Protein AF-A0A2P4NKU0-F1 (afdb_monomer_lite)

Secondary structure (DSSP, 8-state):
-HHHHHHHHHHHHHHHHHHHHHHHHHHHHHSS-----HHHHHHHHHHHHHHHHHHHTTSSTTSSTTTHHHHTTSSSS---

Sequence (80 aa):
MPAGGLVFFLFALLSIGAAIALYAAIQGETSDPPTMSREEAERRARDEGMRYNEQRGRGTDRTDDRIDARDRNRTDDRDW

Foldseek 3Di:
DVVVVVVVVVVVVVVVVVVVVVVVVVCVVVVCDPDDPPVNVVVVVVVVVVVVCVVVVVPPPPPPPPVVVVVVVPPPPDDD

pLDDT: mean 74.99, std 16.0, range [51.75, 98.06]

InterPro domains:
  IPR058456 Protein of unknown function DUF8143 [PF26467] (1-78)

Radius of gyration: 36.23 Å; chains: 1; bounding box: 98×19×76 Å

Structure (mmCIF, N/CA/C/O backbone):
data_AF-A0A2P4NKU0-F1
#
_entry.id   AF-A0A2P4NKU0-F1
#
loop_
_atom_site.group_PDB
_atom_site.id
_atom_site.type_symbol
_atom_site.label_atom_id
_atom_site.label_alt_id
_atom_site.label_comp_id
_atom_site.label_asym_id
_atom_site.label_entity_id
_atom_site.label_seq_id
_atom_site.pdbx_PDB_ins_code
_atom_site.Cartn_x
_atom_site.Cartn_y
_atom_site.Cartn_z
_atom_site.occupancy
_atom_site.B_iso_or_equiv
_atom_site.auth_seq_id
_atom_site.auth_comp_id
_atom_site.auth_asym_id
_atom_site.auth_atom_id
_atom_site.pdbx_PDB_model_num
ATOM 1 N N . MET A 1 1 ? 17.450 -5.183 -34.808 1.00 61.84 1 MET A N 1
ATOM 2 C CA . MET A 1 1 ? 17.439 -3.978 -33.947 1.00 61.84 1 MET A CA 1
ATOM 3 C C . MET A 1 1 ? 17.641 -4.383 -32.483 1.00 61.84 1 MET A C 1
ATOM 5 O O . MET A 1 1 ? 16.661 -4.538 -31.765 1.00 61.84 1 MET A O 1
ATOM 9 N N . PRO A 1 2 ? 18.888 -4.601 -32.033 1.00 73.50 2 PRO A N 1
ATOM 10 C CA . PRO A 1 2 ? 19.190 -5.078 -30.673 1.00 73.50 2 PRO A CA 1
ATOM 11 C C . PRO A 1 2 ? 18.751 -4.099 -29.568 1.00 73.50 2 PRO A C 1
ATOM 13 O O . PRO A 1 2 ? 18.357 -4.524 -28.486 1.00 73.50 2 PRO A O 1
ATOM 16 N N . ALA A 1 3 ? 18.728 -2.795 -29.863 1.00 77.31 3 ALA A N 1
ATOM 17 C CA . ALA A 1 3 ? 18.300 -1.758 -28.924 1.00 77.31 3 ALA A CA 1
ATOM 18 C C . ALA A 1 3 ? 16.820 -1.876 -28.507 1.00 77.31 3 ALA A C 1
ATOM 20 O O . ALA A 1 3 ? 16.491 -1.628 -27.353 1.00 77.31 3 ALA A O 1
ATOM 21 N N . GLY A 1 4 ? 15.931 -2.306 -29.412 1.00 86.19 4 GLY A N 1
ATOM 22 C CA . GLY A 1 4 ? 14.503 -2.455 -29.100 1.00 86.19 4 GLY A CA 1
ATOM 23 C C . GLY A 1 4 ? 14.229 -3.559 -28.074 1.00 86.19 4 GLY A C 1
ATOM 24 O O . GLY A 1 4 ? 13.417 -3.375 -27.173 1.00 86.19 4 GLY A O 1
ATOM 25 N N . GLY A 1 5 ? 14.962 -4.674 -28.162 1.00 92.94 5 GLY A N 1
ATOM 26 C CA . GLY A 1 5 ? 14.861 -5.768 -27.192 1.00 92.94 5 GLY A CA 1
ATOM 27 C C . GLY A 1 5 ? 15.357 -5.368 -25.802 1.00 92.94 5 GLY A C 1
ATOM 28 O O . GLY A 1 5 ? 14.714 -5.695 -24.808 1.00 92.94 5 GLY A O 1
ATOM 29 N N . LEU A 1 6 ? 16.453 -4.604 -25.728 1.00 94.00 6 LEU A N 1
ATOM 30 C CA . LEU A 1 6 ? 16.987 -4.103 -24.459 1.00 94.00 6 LEU A CA 1
ATOM 31 C C . LEU A 1 6 ? 16.011 -3.142 -23.767 1.00 94.00 6 LEU A C 1
ATOM 33 O O . LEU A 1 6 ? 15.757 -3.283 -22.574 1.00 94.00 6 LEU A O 1
ATOM 37 N N . VAL A 1 7 ? 15.433 -2.194 -24.510 1.00 94.69 7 VAL A N 1
ATOM 38 C CA . VAL A 1 7 ? 14.450 -1.246 -23.960 1.00 94.69 7 VAL A CA 1
ATOM 39 C C . VAL A 1 7 ? 13.210 -1.980 -23.455 1.00 94.69 7 VAL A C 1
ATOM 41 O O . VAL A 1 7 ? 12.752 -1.710 -22.347 1.00 94.69 7 VAL A O 1
ATOM 44 N N . PHE A 1 8 ? 12.698 -2.944 -24.225 1.00 95.00 8 PHE A N 1
ATOM 45 C CA . PHE A 1 8 ? 11.561 -3.758 -23.800 1.00 95.00 8 PHE A CA 1
ATOM 46 C C . PHE A 1 8 ? 11.867 -4.555 -22.526 1.00 95.00 8 PHE A C 1
ATOM 48 O O . PHE A 1 8 ? 11.058 -4.570 -21.603 1.00 95.00 8 PHE A O 1
ATOM 55 N N . PHE A 1 9 ? 13.048 -5.172 -22.443 1.00 96.12 9 PHE A N 1
ATOM 56 C CA . PHE A 1 9 ? 13.469 -5.915 -21.258 1.00 96.12 9 PHE A CA 1
ATOM 57 C C . PHE A 1 9 ? 13.541 -5.021 -20.013 1.00 96.12 9 PHE A C 1
ATOM 59 O O . PHE A 1 9 ? 12.995 -5.374 -18.971 1.00 96.12 9 PHE A O 1
ATOM 66 N N . LEU A 1 10 ? 14.156 -3.839 -20.128 1.00 96.94 10 LEU A N 1
ATOM 67 C CA . LEU A 1 10 ? 14.227 -2.872 -19.030 1.00 96.94 10 LEU A CA 1
ATOM 68 C C . LEU A 1 10 ? 12.835 -2.398 -18.604 1.00 96.94 10 LEU A C 1
ATOM 70 O O . LEU A 1 10 ? 12.556 -2.310 -17.411 1.00 96.94 10 LEU A O 1
ATOM 74 N N . PHE A 1 11 ? 11.949 -2.143 -19.567 1.00 97.25 11 PHE A N 1
ATOM 75 C CA . PHE A 1 11 ? 10.571 -1.755 -19.291 1.00 97.25 11 PHE A CA 1
ATOM 76 C C . PHE A 1 11 ? 9.794 -2.862 -18.568 1.00 97.25 11 PHE A C 1
ATOM 78 O O . PHE A 1 11 ? 9.096 -2.590 -17.589 1.00 97.25 11 PHE A O 1
ATOM 85 N N . ALA A 1 12 ? 9.937 -4.113 -19.007 1.00 97.19 12 ALA A N 1
ATOM 86 C CA . ALA A 1 12 ? 9.301 -5.257 -18.365 1.00 97.19 12 ALA A CA 1
ATOM 87 C C . ALA A 1 12 ? 9.810 -5.439 -16.928 1.00 97.19 12 ALA A C 1
ATOM 89 O O . ALA A 1 12 ? 9.016 -5.611 -16.005 1.00 97.19 12 ALA A O 1
ATOM 90 N N . LEU A 1 13 ? 11.125 -5.325 -16.724 1.00 98.06 13 LEU A N 1
ATOM 91 C CA . LEU A 1 13 ? 11.748 -5.454 -15.410 1.00 98.06 13 LEU A CA 1
ATOM 92 C C . LEU A 1 13 ? 11.323 -4.324 -14.463 1.00 98.06 13 LEU A C 1
ATOM 94 O O . LEU A 1 13 ? 10.994 -4.591 -13.309 1.00 98.06 13 LEU A O 1
ATOM 98 N N . LEU A 1 14 ? 11.250 -3.086 -14.960 1.00 98.06 14 LEU A N 1
ATOM 99 C CA . LEU A 1 14 ? 10.734 -1.943 -14.206 1.00 98.06 14 LEU A CA 1
ATOM 100 C C . LEU A 1 14 ? 9.262 -2.142 -13.825 1.00 98.06 14 LEU A C 1
ATOM 102 O O . LEU A 1 14 ? 8.889 -1.888 -12.685 1.00 98.06 14 LEU A O 1
ATOM 106 N N . SER A 1 15 ? 8.438 -2.623 -14.757 1.00 98.06 15 SER A N 1
ATOM 107 C CA . SER A 1 15 ? 7.006 -2.849 -14.526 1.00 98.06 15 SER A CA 1
ATOM 108 C C . SER A 1 15 ? 6.765 -3.906 -13.446 1.00 98.06 15 SER A C 1
ATOM 110 O O . SER A 1 15 ? 5.973 -3.693 -12.529 1.00 98.06 15 SER A O 1
ATOM 112 N N . ILE A 1 16 ? 7.489 -5.028 -13.517 1.00 97.88 16 ILE A N 1
ATOM 113 C CA . ILE A 1 16 ? 7.423 -6.095 -12.509 1.00 97.88 16 ILE A CA 1
ATOM 114 C C . ILE A 1 16 ? 7.958 -5.587 -11.164 1.00 97.88 16 ILE A C 1
ATOM 116 O O . ILE A 1 16 ? 7.322 -5.786 -10.130 1.00 97.88 16 ILE A O 1
ATOM 120 N N . GLY A 1 17 ? 9.097 -4.891 -11.173 1.00 97.88 17 GLY A N 1
ATOM 121 C CA . GLY A 1 17 ? 9.696 -4.314 -9.972 1.00 97.88 17 GLY A CA 1
ATOM 122 C C . GLY A 1 17 ? 8.767 -3.323 -9.269 1.00 97.88 17 GLY A C 1
ATOM 123 O O . GLY A 1 17 ? 8.622 -3.386 -8.051 1.00 97.88 17 GLY A O 1
ATOM 124 N N . ALA A 1 18 ? 8.081 -2.464 -10.027 1.00 97.44 18 ALA A N 1
ATOM 125 C CA . ALA A 1 18 ? 7.109 -1.513 -9.495 1.00 97.44 18 ALA A CA 1
ATOM 126 C C . ALA A 1 18 ? 5.926 -2.216 -8.812 1.00 97.44 18 ALA A C 1
ATOM 128 O O . ALA A 1 18 ? 5.528 -1.818 -7.719 1.00 97.44 18 ALA A O 1
ATOM 129 N N . ALA A 1 19 ? 5.401 -3.290 -9.411 1.00 97.50 19 ALA A N 1
ATOM 130 C CA . ALA A 1 19 ? 4.321 -4.071 -8.811 1.00 97.50 19 ALA A CA 1
ATOM 131 C C . ALA A 1 19 ? 4.750 -4.735 -7.489 1.00 97.50 19 ALA A C 1
ATOM 133 O O . ALA A 1 19 ? 4.017 -4.677 -6.502 1.00 97.50 19 ALA A O 1
ATOM 134 N N . ILE A 1 20 ? 5.954 -5.316 -7.444 1.00 97.12 20 ILE A N 1
ATOM 135 C CA . ILE A 1 20 ? 6.501 -5.937 -6.227 1.00 97.12 20 ILE A CA 1
ATOM 136 C C . ILE A 1 20 ? 6.747 -4.886 -5.140 1.00 97.12 20 ILE A C 1
ATOM 138 O O . ILE A 1 20 ? 6.397 -5.112 -3.983 1.00 97.12 20 ILE A O 1
ATOM 142 N N . ALA A 1 21 ? 7.320 -3.734 -5.498 1.00 96.25 21 ALA A N 1
ATOM 143 C CA . ALA A 1 21 ? 7.567 -2.644 -4.559 1.00 96.25 21 ALA A CA 1
ATOM 144 C C . ALA A 1 21 ? 6.261 -2.119 -3.945 1.00 96.25 21 ALA A C 1
ATOM 146 O O . ALA A 1 21 ? 6.190 -1.921 -2.734 1.00 96.25 21 ALA A O 1
ATOM 147 N N . LEU A 1 22 ? 5.215 -1.960 -4.762 1.00 95.69 22 LEU A N 1
ATOM 148 C CA . LEU A 1 22 ? 3.892 -1.560 -4.288 1.00 95.69 22 LEU A CA 1
ATOM 149 C C . LEU A 1 22 ? 3.298 -2.598 -3.329 1.00 95.69 22 LEU A C 1
ATOM 151 O O . LEU A 1 22 ? 2.813 -2.238 -2.260 1.00 95.69 22 LEU A O 1
ATOM 155 N N . TYR A 1 23 ? 3.375 -3.883 -3.681 1.00 94.62 23 TYR A N 1
ATOM 156 C CA . TYR A 1 23 ? 2.922 -4.966 -2.809 1.00 94.62 23 TYR A CA 1
ATOM 157 C C . TYR A 1 23 ? 3.656 -4.957 -1.461 1.00 94.62 23 TYR A C 1
ATOM 159 O O . TYR A 1 23 ? 3.021 -5.037 -0.413 1.00 94.62 23 TYR A O 1
ATOM 167 N N . ALA A 1 24 ? 4.983 -4.814 -1.474 1.00 93.25 24 ALA A N 1
ATOM 168 C CA . ALA A 1 24 ? 5.787 -4.778 -0.257 1.00 93.25 24 ALA A CA 1
ATOM 169 C C . ALA A 1 24 ? 5.464 -3.560 0.620 1.00 93.25 24 ALA A C 1
ATOM 171 O O . ALA A 1 24 ? 5.420 -3.692 1.841 1.00 93.25 24 ALA A O 1
ATOM 172 N N . ALA A 1 25 ? 5.202 -2.399 0.013 1.00 91.69 25 ALA A N 1
ATOM 173 C CA . ALA A 1 25 ? 4.781 -1.203 0.736 1.00 91.69 25 ALA A CA 1
ATOM 174 C C . ALA A 1 25 ? 3.443 -1.426 1.460 1.00 91.69 25 ALA A C 1
ATOM 176 O O . ALA A 1 25 ? 3.355 -1.190 2.663 1.00 91.69 25 ALA A O 1
ATOM 177 N N . ILE A 1 26 ? 2.443 -1.969 0.754 1.00 88.31 26 ILE A N 1
ATOM 178 C CA . ILE A 1 26 ? 1.135 -2.307 1.338 1.00 88.31 26 ILE A CA 1
ATOM 179 C C . ILE A 1 26 ? 1.301 -3.332 2.460 1.00 88.31 26 ILE A C 1
ATOM 181 O O . ILE A 1 26 ? 0.743 -3.166 3.542 1.00 88.31 26 ILE A O 1
ATOM 185 N N . GLN A 1 27 ? 2.082 -4.387 2.225 1.00 88.31 27 GLN A N 1
ATOM 186 C CA . GLN A 1 27 ? 2.306 -5.435 3.214 1.00 88.31 27 GLN A CA 1
ATOM 187 C C . GLN A 1 27 ? 3.004 -4.893 4.465 1.00 88.31 27 GLN A C 1
ATOM 189 O O . GLN A 1 27 ? 2.633 -5.279 5.567 1.00 88.31 27 GLN A O 1
ATOM 194 N N . GLY A 1 28 ? 3.982 -3.996 4.312 1.00 85.94 28 GLY A N 1
ATOM 195 C CA . GLY A 1 28 ? 4.661 -3.356 5.437 1.00 85.94 28 GLY A CA 1
ATOM 196 C C . GLY A 1 28 ? 3.698 -2.533 6.290 1.00 85.94 28 GLY A C 1
ATOM 197 O O . GLY A 1 28 ? 3.675 -2.700 7.505 1.00 85.94 28 GLY A O 1
ATOM 198 N N . GLU A 1 29 ? 2.838 -1.734 5.658 1.00 76.56 29 GLU A N 1
ATOM 199 C CA . GLU A 1 29 ? 1.807 -0.957 6.359 1.00 76.56 29 GLU A CA 1
ATOM 200 C C . GLU A 1 29 ? 0.734 -1.852 7.008 1.00 76.56 29 GLU A C 1
ATOM 202 O O . GLU A 1 29 ? 0.243 -1.559 8.094 1.00 76.56 29 GLU A O 1
ATOM 207 N N . THR A 1 30 ? 0.405 -2.983 6.381 1.00 76.69 30 THR A N 1
ATOM 208 C CA . THR A 1 30 ? -0.661 -3.895 6.838 1.00 76.69 30 THR A CA 1
ATOM 209 C C . THR A 1 30 ? -0.170 -4.947 7.838 1.00 76.69 30 THR A C 1
ATOM 211 O O . THR A 1 30 ? -0.980 -5.635 8.453 1.00 76.69 30 THR A O 1
ATOM 214 N N . SER A 1 31 ? 1.144 -5.120 7.996 1.00 73.69 31 SER A N 1
ATOM 215 C CA . SER A 1 31 ? 1.720 -6.172 8.846 1.00 73.69 31 SER A CA 1
ATOM 216 C C . SER A 1 31 ? 1.607 -5.913 10.348 1.00 73.69 31 SER A C 1
ATOM 218 O O . SER A 1 31 ? 1.664 -6.872 11.114 1.00 73.69 31 SER A O 1
ATOM 220 N N . ASP A 1 32 ? 1.395 -4.662 10.759 1.00 64.69 32 ASP A N 1
ATOM 221 C CA . ASP A 1 32 ? 1.243 -4.285 12.167 1.00 64.69 32 ASP A CA 1
ATOM 222 C C . ASP A 1 32 ? -0.053 -3.483 12.376 1.00 64.69 32 ASP A C 1
ATOM 224 O O . ASP A 1 32 ? -0.029 -2.285 12.676 1.00 64.69 32 ASP A O 1
ATOM 228 N N . PRO A 1 33 ? -1.227 -4.103 12.137 1.00 67.06 33 PRO A N 1
ATOM 229 C CA . PRO A 1 33 ? -2.475 -3.444 12.454 1.00 67.06 33 PRO A CA 1
ATOM 230 C C . PRO A 1 33 ? -2.521 -3.271 13.978 1.00 67.06 33 PRO A C 1
ATOM 232 O O . PRO A 1 33 ? -2.224 -4.227 14.695 1.00 67.06 33 PRO A O 1
ATOM 235 N N . PRO A 1 34 ? -2.920 -2.104 14.510 1.00 64.81 34 PRO A N 1
ATOM 236 C CA . PRO A 1 34 ? -3.126 -1.950 15.943 1.00 64.81 34 PRO A CA 1
ATOM 237 C C . PRO A 1 34 ? -4.193 -2.952 16.401 1.00 64.81 34 PRO A C 1
ATOM 239 O O . PRO A 1 34 ? -5.394 -2.750 16.213 1.00 64.81 34 PRO A O 1
ATOM 242 N N . THR A 1 35 ? -3.755 -4.075 16.971 1.00 69.00 35 THR A N 1
ATOM 243 C CA . THR A 1 35 ? -4.653 -5.115 17.459 1.00 69.00 35 THR A CA 1
ATOM 244 C C . THR A 1 35 ? -5.160 -4.692 18.825 1.00 69.00 35 THR A C 1
ATOM 246 O O . THR A 1 35 ? -4.454 -4.810 19.827 1.00 69.00 35 THR A O 1
ATOM 249 N N . MET A 1 36 ? -6.390 -4.189 18.884 1.00 72.75 36 MET A N 1
ATOM 250 C CA . MET A 1 36 ? -7.069 -4.023 20.162 1.00 72.75 36 MET A CA 1
ATOM 251 C C . MET A 1 36 ? -7.398 -5.412 20.706 1.00 72.75 36 MET A C 1
ATOM 253 O O . MET A 1 36 ? -8.039 -6.217 20.024 1.00 72.75 36 MET A O 1
ATOM 257 N N . SER A 1 37 ? -6.949 -5.718 21.923 1.00 76.00 37 SER A N 1
ATOM 258 C CA . SER A 1 37 ? -7.317 -6.988 22.543 1.00 76.00 37 SER A CA 1
ATOM 259 C C . SER A 1 37 ? -8.837 -7.044 22.726 1.00 76.00 37 SER A C 1
ATOM 261 O O . SER A 1 37 ? -9.484 -6.031 23.003 1.00 76.00 37 SER A O 1
ATOM 263 N N . ARG A 1 38 ? -9.429 -8.235 22.569 1.00 74.19 38 ARG A N 1
ATOM 264 C CA . ARG A 1 38 ? -10.876 -8.441 22.759 1.00 74.19 38 ARG A CA 1
ATOM 265 C C . ARG A 1 38 ? -11.34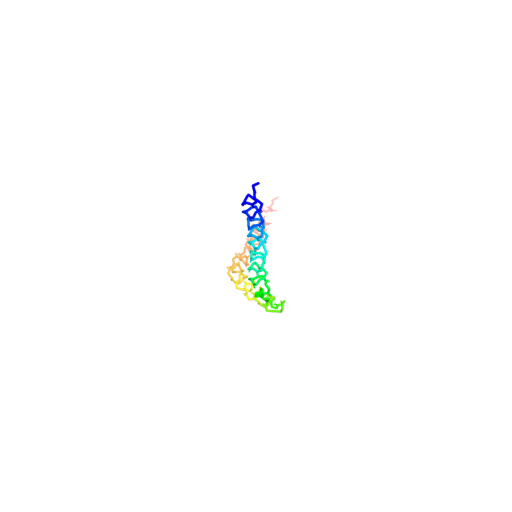8 -7.898 24.108 1.00 74.19 38 ARG A C 1
ATOM 267 O O . ARG A 1 38 ? -12.411 -7.294 24.194 1.00 74.19 38 ARG A O 1
ATOM 274 N N . GLU A 1 39 ? -10.535 -8.10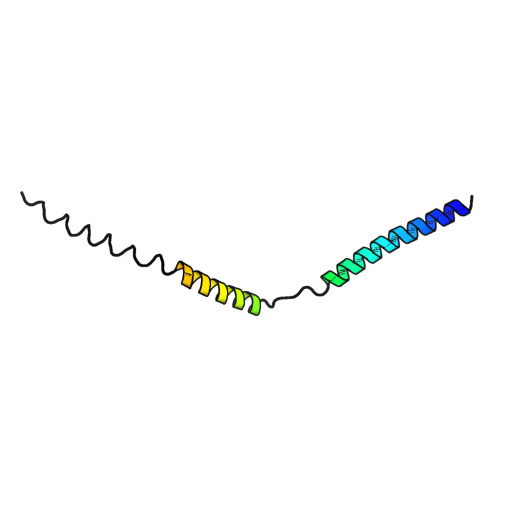5 25.136 1.00 75.62 39 GLU A N 1
ATOM 275 C CA . GLU A 1 39 ? -10.808 -7.665 26.498 1.00 75.62 39 GLU A CA 1
ATOM 276 C C . GLU A 1 39 ? -10.839 -6.135 26.609 1.00 75.62 39 GLU A C 1
ATOM 278 O O . GLU A 1 39 ? -11.747 -5.570 27.216 1.00 75.62 39 GLU A O 1
ATOM 283 N N . GLU A 1 40 ? -9.907 -5.444 25.955 1.00 77.12 40 GLU A N 1
ATOM 284 C CA . GLU A 1 40 ? -9.859 -3.983 25.937 1.00 77.12 40 GLU A CA 1
ATOM 285 C C . GLU A 1 40 ? -10.996 -3.380 25.098 1.00 77.12 40 GLU A C 1
ATOM 287 O O . GLU A 1 40 ? -11.579 -2.366 25.488 1.00 77.12 40 GLU A O 1
ATOM 292 N N . ALA A 1 41 ? -11.361 -4.023 23.984 1.00 81.38 41 ALA A N 1
ATOM 293 C CA . ALA A 1 41 ? -12.500 -3.625 23.157 1.00 81.38 41 ALA A CA 1
ATOM 294 C C . ALA A 1 41 ? -13.822 -3.748 23.930 1.00 81.38 41 ALA A C 1
ATOM 296 O O . ALA A 1 41 ? -14.646 -2.833 23.921 1.00 81.38 41 ALA A O 1
ATOM 297 N N . GLU A 1 42 ? -14.002 -4.849 24.660 1.00 81.00 42 GLU A N 1
ATOM 298 C CA . GLU A 1 42 ? -15.183 -5.077 25.489 1.00 81.00 42 GLU A CA 1
ATOM 299 C C . GLU A 1 42 ? -15.239 -4.106 26.675 1.00 81.00 42 GLU A C 1
ATOM 301 O O . GLU A 1 42 ? -16.308 -3.586 26.999 1.00 81.00 42 GLU A O 1
ATOM 306 N N . ARG A 1 43 ? -14.091 -3.785 27.284 1.00 82.19 43 ARG A N 1
ATOM 307 C CA . ARG A 1 43 ? -14.004 -2.779 28.350 1.00 82.19 43 ARG A CA 1
ATOM 308 C C . ARG A 1 43 ? -14.419 -1.392 27.856 1.00 82.19 43 ARG A C 1
ATOM 310 O O . ARG A 1 43 ? -15.218 -0.736 28.519 1.00 82.19 43 ARG A O 1
ATOM 317 N N . ARG A 1 44 ? -13.941 -0.974 26.677 1.00 80.88 44 ARG A N 1
ATOM 318 C CA . ARG A 1 44 ? -14.297 0.321 26.070 1.00 80.88 44 ARG A CA 1
ATOM 319 C C . ARG A 1 44 ? -15.781 0.385 25.702 1.00 80.88 44 ARG A C 1
ATOM 321 O O . ARG A 1 44 ? -16.443 1.370 26.010 1.00 80.88 44 ARG A O 1
ATOM 328 N N . ALA A 1 45 ? -16.320 -0.696 25.136 1.00 81.44 45 ALA A N 1
ATOM 329 C CA . ALA A 1 45 ? -17.741 -0.804 24.814 1.00 81.44 45 ALA A CA 1
ATOM 330 C C . ALA A 1 45 ? -18.635 -0.759 26.066 1.00 81.44 45 ALA A C 1
ATOM 332 O O . ALA A 1 45 ? -19.700 -0.144 26.042 1.00 81.44 45 ALA A O 1
ATOM 333 N N . ARG A 1 46 ? -18.206 -1.378 27.175 1.00 81.69 46 ARG A N 1
ATOM 334 C CA . ARG A 1 46 ? -18.919 -1.311 28.460 1.00 81.69 46 ARG A CA 1
ATOM 335 C C . ARG A 1 46 ? -18.918 0.107 29.034 1.00 81.69 46 ARG A C 1
ATOM 337 O O . ARG A 1 46 ? -19.979 0.577 29.433 1.00 81.69 46 ARG A O 1
ATOM 344 N N . ASP A 1 47 ? -17.780 0.797 29.030 1.00 84.44 47 ASP A N 1
ATOM 345 C CA . ASP A 1 47 ? -17.678 2.188 29.503 1.00 84.44 47 ASP A CA 1
ATOM 346 C C . ASP A 1 47 ? -18.532 3.154 28.668 1.00 84.44 47 ASP A C 1
ATOM 348 O O . ASP A 1 47 ? -19.252 3.996 29.213 1.00 84.44 47 ASP A O 1
ATOM 352 N N . GLU A 1 48 ? -18.505 3.016 27.342 1.00 81.44 48 GLU A N 1
ATOM 353 C CA . GLU A 1 48 ? -19.320 3.835 26.441 1.00 81.44 48 GLU A CA 1
ATOM 354 C C . GLU A 1 48 ? -20.816 3.517 26.574 1.00 81.44 48 GLU A C 1
ATOM 356 O O . GLU A 1 48 ? -21.639 4.434 26.633 1.00 81.44 48 GLU A O 1
ATOM 361 N N . GLY A 1 49 ? -21.176 2.237 26.708 1.00 79.25 49 GLY A N 1
ATOM 362 C CA . GLY A 1 49 ? -22.551 1.800 26.949 1.00 79.25 49 GLY A CA 1
ATOM 363 C C . GLY A 1 49 ? -23.115 2.303 28.280 1.00 79.25 49 GLY A C 1
ATOM 364 O O . GLY A 1 49 ? -24.265 2.741 28.332 1.00 79.25 49 GLY A O 1
ATOM 365 N N . MET A 1 50 ? -22.303 2.316 29.343 1.00 77.88 50 MET A N 1
ATOM 366 C CA . MET A 1 50 ? -22.685 2.870 30.648 1.00 77.88 50 MET A CA 1
ATOM 367 C C . MET A 1 50 ? -22.940 4.378 30.568 1.00 77.88 50 MET A C 1
ATOM 369 O O . MET A 1 50 ? -23.989 4.844 31.012 1.00 77.88 50 MET A O 1
ATOM 373 N N . ARG A 1 51 ? -22.048 5.137 29.919 1.00 74.31 51 ARG A N 1
ATOM 374 C CA . ARG A 1 51 ? -22.236 6.583 29.707 1.00 74.31 51 ARG A CA 1
ATOM 375 C C . ARG A 1 51 ? -23.459 6.906 28.852 1.00 74.31 51 ARG A C 1
ATOM 377 O O . ARG A 1 51 ? -24.165 7.875 29.129 1.00 74.31 51 ARG A O 1
ATOM 384 N N . TYR A 1 52 ? -23.722 6.109 27.820 1.00 69.12 52 TYR A N 1
ATOM 385 C CA . TYR A 1 52 ? -24.898 6.281 26.973 1.00 69.12 52 TYR A CA 1
ATOM 386 C C . TYR A 1 52 ? -26.196 6.006 27.740 1.00 69.12 52 TYR A C 1
ATOM 388 O O . TYR A 1 52 ? -27.142 6.791 27.654 1.00 69.12 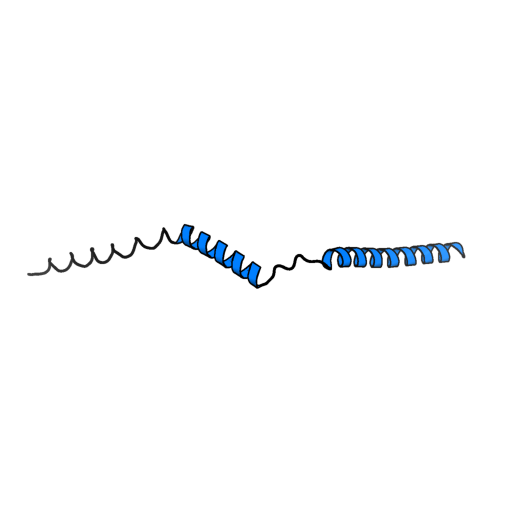52 TYR A O 1
ATOM 396 N N . ASN A 1 53 ? -26.226 4.944 28.550 1.00 69.06 53 ASN A N 1
ATOM 397 C CA . ASN A 1 53 ? -27.362 4.649 29.420 1.00 69.06 53 ASN A CA 1
ATOM 398 C C . ASN A 1 53 ? -27.547 5.694 30.529 1.00 69.06 53 ASN A C 1
ATOM 400 O O . ASN A 1 53 ? -28.685 5.997 30.859 1.00 69.06 53 ASN A O 1
ATOM 404 N N . GLU A 1 54 ? -26.493 6.311 31.065 1.00 68.38 54 GLU A N 1
ATOM 405 C CA . GLU A 1 54 ? -26.636 7.434 32.008 1.00 68.38 54 GLU A CA 1
ATOM 406 C C . GLU A 1 54 ? -27.246 8.684 31.358 1.00 68.38 54 GLU A C 1
ATOM 408 O O . GLU A 1 54 ? -28.030 9.399 31.989 1.00 68.38 54 GLU A O 1
ATOM 413 N N . GLN A 1 55 ? -26.916 8.947 30.090 1.00 64.38 55 GLN A N 1
ATOM 414 C CA . GLN A 1 55 ? -27.459 10.085 29.345 1.00 64.38 55 GLN A CA 1
ATOM 415 C C . GLN A 1 55 ? -28.898 9.844 28.865 1.00 64.38 55 GLN A C 1
ATOM 417 O O . GLN A 1 55 ? -29.704 10.774 28.889 1.00 64.38 55 GLN A O 1
ATOM 422 N N . ARG A 1 56 ? -29.253 8.612 28.464 1.00 61.22 56 ARG A N 1
ATOM 423 C CA . ARG A 1 56 ? -30.610 8.259 27.995 1.00 61.22 56 ARG A CA 1
ATOM 424 C C . ARG A 1 56 ? -31.561 7.767 29.091 1.00 61.22 56 ARG A C 1
ATOM 426 O O . ARG A 1 56 ? -32.758 8.022 29.002 1.00 61.22 56 ARG A O 1
ATOM 433 N N . GLY A 1 57 ? -31.055 7.105 30.126 1.00 55.97 57 GLY A N 1
ATOM 434 C CA . GLY A 1 57 ? -31.839 6.471 31.194 1.00 55.97 57 GLY A CA 1
ATOM 435 C C . GLY A 1 57 ? -32.487 7.446 32.178 1.00 55.97 57 GLY A C 1
ATOM 436 O O . GLY A 1 57 ? -33.379 7.066 32.923 1.00 55.97 57 GLY A O 1
ATOM 437 N N . ARG A 1 58 ? -32.125 8.735 32.156 1.00 55.03 58 ARG A N 1
ATOM 438 C CA . ARG A 1 58 ? -32.823 9.765 32.951 1.00 55.03 58 ARG A CA 1
ATOM 439 C C . ARG A 1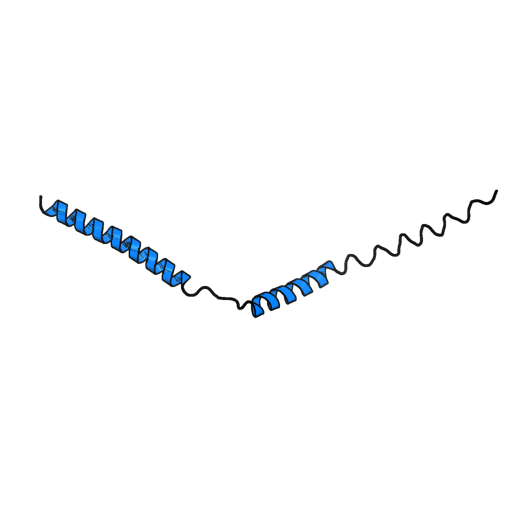 58 ? -34.157 10.238 32.354 1.00 55.03 58 ARG A C 1
ATOM 441 O O . ARG A 1 58 ? -34.818 11.070 32.976 1.00 55.03 58 ARG A O 1
ATOM 448 N N . GLY A 1 59 ? -34.538 9.757 31.168 1.00 52.72 59 GLY A N 1
ATOM 449 C CA . GLY A 1 59 ? -35.697 10.256 30.421 1.00 52.72 59 GLY A CA 1
ATOM 450 C C . GLY A 1 59 ? -36.954 9.383 30.434 1.00 52.72 59 GLY A C 1
ATOM 451 O O . GLY A 1 59 ? -38.014 9.906 30.103 1.00 52.72 59 GLY A O 1
ATOM 452 N N . THR A 1 60 ? -36.878 8.097 30.793 1.00 54.62 60 THR A N 1
ATOM 453 C CA . THR A 1 60 ? -38.003 7.157 30.584 1.00 54.62 60 THR A CA 1
ATOM 454 C C . THR A 1 60 ? -38.704 6.671 31.854 1.00 54.62 60 THR A C 1
ATOM 456 O O . THR A 1 60 ? -39.833 6.211 31.758 1.00 54.62 60 THR A O 1
ATOM 459 N N . ASP A 1 61 ? -38.137 6.875 33.045 1.00 53.50 61 ASP A N 1
ATOM 460 C CA . ASP A 1 61 ? -38.717 6.360 34.304 1.00 53.50 61 ASP A CA 1
ATOM 461 C C . ASP A 1 61 ? -39.743 7.297 34.976 1.00 53.50 61 ASP A C 1
ATOM 463 O O . ASP A 1 61 ? -40.041 7.158 36.157 1.00 53.50 61 ASP A O 1
ATOM 467 N N . ARG A 1 62 ? -40.295 8.296 34.270 1.00 52.28 62 ARG A N 1
ATOM 468 C CA . ARG A 1 62 ? -41.272 9.244 34.861 1.00 52.28 62 ARG A CA 1
ATOM 469 C C . ARG A 1 62 ? -42.646 9.264 34.195 1.00 52.28 62 ARG A C 1
ATOM 471 O O . ARG A 1 62 ? -43.408 10.201 34.430 1.00 52.28 62 ARG A O 1
ATOM 478 N N . THR A 1 63 ? -42.971 8.295 33.340 1.00 55.00 63 THR A N 1
ATOM 479 C CA . THR A 1 63 ? -44.214 8.354 32.544 1.00 55.00 63 THR A CA 1
ATOM 480 C C . THR A 1 63 ? -45.233 7.253 32.850 1.00 55.00 63 THR A C 1
ATOM 482 O O . THR A 1 63 ? -46.338 7.347 32.328 1.00 55.00 63 THR A O 1
ATOM 485 N N . ASP A 1 64 ? -44.958 6.315 33.762 1.00 54.53 64 ASP A N 1
ATOM 486 C CA . ASP A 1 64 ? -45.940 5.269 34.111 1.00 54.53 64 ASP A CA 1
ATOM 487 C C . ASP A 1 64 ? -46.847 5.593 35.315 1.00 54.53 64 ASP A C 1
ATOM 489 O O . ASP A 1 64 ? -47.995 5.161 35.340 1.00 54.53 64 ASP A O 1
ATOM 493 N N . ASP A 1 65 ? -46.462 6.476 36.242 1.00 55.88 65 ASP A N 1
ATOM 494 C CA . ASP A 1 65 ? -47.290 6.729 37.443 1.00 55.88 65 ASP A CA 1
ATOM 495 C C . ASP A 1 65 ? -48.524 7.632 37.210 1.00 55.88 65 ASP A C 1
ATOM 497 O O . ASP A 1 65 ? -49.328 7.862 38.117 1.00 55.88 65 ASP A O 1
ATOM 501 N N . ARG A 1 66 ? -48.700 8.202 36.008 1.00 54.72 66 ARG A N 1
ATOM 502 C CA . ARG A 1 66 ? -49.793 9.162 35.733 1.00 54.72 66 ARG A CA 1
ATOM 503 C C . ARG A 1 66 ? -51.066 8.529 35.177 1.00 54.72 66 ARG A C 1
ATOM 505 O O . ARG A 1 66 ? -52.103 9.195 35.179 1.00 54.72 66 ARG A O 1
ATOM 512 N N . ILE A 1 67 ? -50.998 7.292 34.687 1.00 56.53 67 ILE A N 1
ATOM 513 C CA . ILE A 1 67 ? -52.150 6.608 34.082 1.00 56.53 67 ILE A CA 1
ATOM 514 C C . ILE A 1 67 ? -53.043 5.997 35.179 1.00 56.53 67 ILE A C 1
ATOM 516 O O . ILE A 1 67 ? -54.263 6.156 35.123 1.00 56.53 67 ILE A O 1
ATOM 520 N N . ASP A 1 68 ? -52.457 5.494 36.268 1.00 57.06 68 ASP A N 1
ATOM 521 C CA . ASP A 1 68 ? -53.190 4.866 37.383 1.00 57.06 68 ASP A CA 1
ATOM 522 C C . ASP A 1 68 ? -53.994 5.840 38.262 1.00 57.06 68 ASP A C 1
ATOM 524 O O . ASP A 1 68 ? -54.918 5.447 38.984 1.00 57.06 68 ASP A O 1
ATOM 528 N N . ALA A 1 69 ? -53.666 7.133 38.225 1.00 58.44 69 ALA A N 1
ATOM 529 C CA . ALA A 1 69 ? -54.415 8.153 38.959 1.00 58.44 69 ALA A CA 1
ATOM 530 C C . ALA A 1 69 ? -55.701 8.582 38.233 1.00 58.44 69 ALA A C 1
ATOM 532 O O . ALA A 1 69 ? -56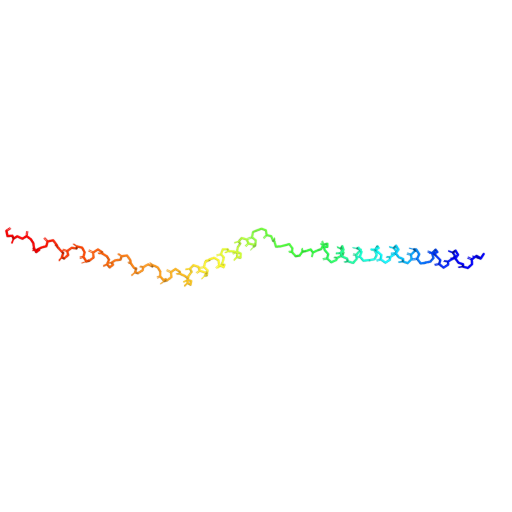.605 9.134 38.860 1.00 58.44 69 ALA A O 1
ATOM 533 N N . ARG A 1 70 ? -55.799 8.349 36.917 1.00 55.09 70 ARG A N 1
ATOM 534 C CA . ARG A 1 70 ? -56.935 8.816 36.109 1.00 55.09 70 ARG A CA 1
ATOM 535 C C . ARG A 1 70 ? -58.071 7.804 36.019 1.00 55.09 70 ARG A C 1
ATOM 537 O O . ARG A 1 70 ? -59.201 8.219 35.777 1.00 55.09 70 ARG A O 1
ATOM 544 N N . ASP A 1 71 ? -57.785 6.525 36.249 1.00 55.59 71 ASP A N 1
ATOM 545 C CA . ASP A 1 71 ? -58.791 5.461 36.158 1.00 55.59 71 ASP A CA 1
ATOM 546 C C . ASP A 1 71 ? -59.576 5.257 37.465 1.00 55.59 71 ASP A C 1
ATOM 548 O O . ASP A 1 71 ? -60.730 4.844 37.444 1.00 55.59 71 ASP A O 1
ATOM 552 N N . ARG A 1 72 ? -59.010 5.653 38.615 1.00 57.72 72 ARG A N 1
ATOM 553 C CA . ARG A 1 72 ? -59.707 5.571 39.913 1.00 57.72 72 ARG A CA 1
ATOM 554 C C . ARG A 1 72 ? -60.786 6.631 40.133 1.00 57.72 72 ARG A C 1
ATOM 556 O O . ARG A 1 72 ? -61.632 6.439 40.990 1.00 57.72 72 ARG A O 1
ATOM 563 N N . ASN A 1 73 ? -60.780 7.728 39.376 1.00 53.75 73 ASN A N 1
ATOM 564 C CA . ASN A 1 73 ? -61.731 8.831 39.572 1.00 53.75 73 ASN A CA 1
ATOM 565 C C . ASN A 1 73 ? -62.970 8.744 38.659 1.00 53.75 73 ASN A C 1
ATOM 567 O O . ASN A 1 73 ? -63.713 9.711 38.541 1.00 53.75 73 ASN A O 1
ATOM 571 N N . ARG A 1 74 ? -63.162 7.631 37.934 1.00 55.97 74 ARG A N 1
ATOM 572 C CA . ARG A 1 74 ? -64.278 7.462 36.982 1.00 55.97 74 ARG A CA 1
ATOM 573 C C . ARG A 1 74 ? -65.359 6.492 37.462 1.00 55.97 74 ARG A C 1
ATOM 575 O O . ARG A 1 74 ? -66.386 6.354 36.802 1.00 55.97 74 ARG A O 1
ATOM 582 N N . THR A 1 75 ? -65.130 5.809 38.577 1.00 59.06 75 THR A N 1
ATOM 583 C CA . THR A 1 75 ? -66.024 4.765 39.095 1.00 59.06 75 THR A CA 1
ATOM 584 C C . THR A 1 75 ? -67.034 5.248 40.132 1.00 59.06 75 THR A C 1
ATOM 586 O O . THR A 1 75 ? -67.962 4.500 40.409 1.00 59.06 75 THR A O 1
ATOM 589 N N . ASP A 1 76 ? -66.931 6.486 40.625 1.00 58.66 76 ASP A N 1
ATOM 590 C CA . ASP A 1 76 ? -67.807 6.989 41.700 1.00 58.66 76 ASP A CA 1
ATOM 591 C C . ASP A 1 76 ? -69.064 7.742 41.203 1.00 58.66 76 ASP A C 1
ATOM 593 O O . ASP A 1 76 ? -69.899 8.137 42.009 1.00 58.66 76 ASP A O 1
ATOM 597 N N . ASP A 1 77 ? -69.260 7.891 39.885 1.00 58.72 77 ASP A N 1
ATOM 598 C CA . ASP A 1 77 ? -70.351 8.706 39.305 1.00 58.72 77 ASP A CA 1
ATOM 599 C C . ASP A 1 77 ? -71.508 7.894 38.669 1.00 58.72 77 ASP A C 1
ATOM 601 O O . ASP A 1 77 ? -72.231 8.402 37.806 1.00 58.72 77 ASP A O 1
ATOM 605 N N . ARG A 1 78 ? -71.714 6.619 39.030 1.00 56.34 78 ARG A N 1
ATOM 606 C CA . ARG A 1 78 ? -72.864 5.829 38.528 1.00 56.34 78 ARG A CA 1
ATOM 607 C C . ARG A 1 78 ? -73.627 5.101 39.627 1.00 56.34 78 ARG A C 1
ATOM 609 O O . ARG A 1 78 ? -73.679 3.879 39.627 1.00 56.34 78 ARG A O 1
ATOM 616 N N . ASP A 1 79 ? -74.291 5.881 40.468 1.00 55.12 79 ASP A N 1
ATOM 617 C CA . ASP 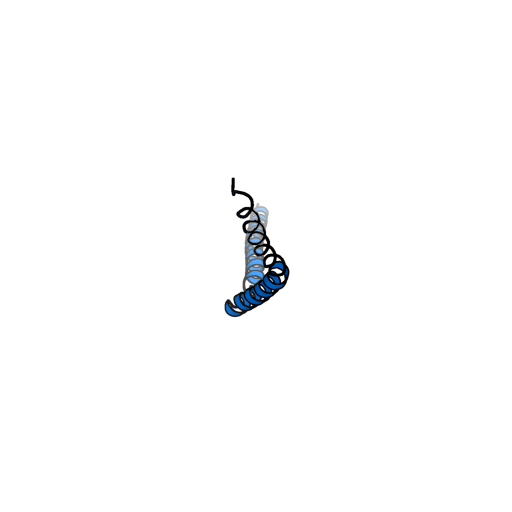A 1 79 ? -75.487 5.442 41.187 1.00 55.12 79 ASP A CA 1
ATOM 618 C C . ASP A 1 79 ? -76.679 6.311 40.744 1.00 55.12 79 ASP A C 1
ATOM 620 O O . ASP A 1 79 ? -76.768 7.488 41.100 1.00 55.12 79 ASP A O 1
ATOM 624 N N . TRP A 1 80 ? -77.573 5.730 39.931 1.00 51.75 80 TRP A N 1
ATOM 625 C CA . TRP A 1 80 ? -78.990 6.099 39.789 1.00 51.75 80 TRP A CA 1
ATOM 626 C C . TRP A 1 80 ? -79.805 4.902 39.289 1.00 51.75 80 TRP A C 1
ATOM 628 O O . TRP A 1 80 ? -79.296 4.158 38.418 1.00 51.75 80 TRP A O 1
#

Organism: NCBI:txid1544719